Protein AF-A0A9D4SAI4-F1 (afdb_monomer_lite)

Organism: Dreissena polymorpha (NCBI:txid45954)

Radius of gyration: 25.5 Å; chains: 1; bounding box: 104×27×50 Å

Sequence (158 aa):
MGKEENNMTEGVEFSSPPQLDISTSASVMMMRSYFDFLYAKALCEVKTMTVRKNCYGCQTNHPSQKEHDCLMICDDEEYQLEFYFEDMLKEVDENAIIRSWEEMMAISNITPEMVFLHKRFIESKDFLAIMKTDQWKAKMKKMVLTITQIEDRLFRCN

Secondary structure (DSSP, 8-state):
-PPP----------PPPPPPPHHHHHHHHHHHHHHHHHHHHHHHHHHHHHHHHH---TTS--GGGGTSS-TTT---HHHHHHHHHHHHHHH--HHHHHHHHHHHHHTTT--HHHHHHHHHHHTSHHHHHHTTSHHHHHHHHHHHHHHHHHHHHHHTT-

Structure (mmCIF, N/CA/C/O backbone):
data_AF-A0A9D4SAI4-F1
#
_entry.id   AF-A0A9D4SAI4-F1
#
loop_
_atom_site.group_PDB
_atom_site.id
_atom_site.type_symbol
_atom_site.label_atom_id
_atom_site.label_alt_id
_atom_site.label_comp_id
_atom_site.label_asym_id
_atom_site.label_entity_id
_atom_site.label_seq_id
_atom_site.pdbx_PDB_ins_code
_atom_site.Cartn_x
_atom_site.Cartn_y
_atom_site.Cartn_z
_atom_site.occupancy
_atom_site.B_iso_or_equiv
_atom_site.auth_seq_id
_atom_site.auth_comp_id
_atom_site.auth_asym_id
_atom_site.auth_atom_id
_atom_site.pdbx_PDB_model_num
ATOM 1 N N . MET A 1 1 ? 79.729 17.168 -10.447 1.00 48.62 1 MET A N 1
ATOM 2 C CA . MET A 1 1 ? 78.916 16.471 -11.467 1.00 48.62 1 MET A CA 1
ATOM 3 C C . MET A 1 1 ? 77.587 16.132 -10.817 1.00 48.62 1 MET A C 1
ATOM 5 O O . MET A 1 1 ? 77.546 15.231 -9.989 1.00 48.62 1 MET A O 1
ATOM 9 N N . GLY A 1 2 ? 76.576 16.969 -11.060 1.00 49.69 2 GLY A N 1
ATOM 10 C CA . GLY A 1 2 ? 75.250 16.860 -10.450 1.00 49.69 2 GLY A CA 1
ATOM 11 C C . GLY A 1 2 ? 74.414 15.781 -11.130 1.00 49.69 2 GLY A C 1
ATOM 12 O O . GLY A 1 2 ? 74.523 15.594 -12.339 1.00 49.69 2 GLY A O 1
ATOM 13 N N . LYS A 1 3 ? 73.627 15.056 -10.336 1.00 53.25 3 LYS A N 1
ATOM 14 C CA . LYS A 1 3 ? 72.603 14.125 -10.808 1.00 53.25 3 LYS A CA 1
ATOM 15 C C . LYS A 1 3 ? 71.266 14.862 -10.782 1.00 53.25 3 LYS A C 1
ATOM 17 O O . LYS A 1 3 ? 70.841 15.290 -9.715 1.00 53.25 3 LYS A O 1
ATOM 22 N N . GLU A 1 4 ? 70.661 15.038 -11.950 1.00 56.91 4 GLU A N 1
ATOM 23 C CA . GLU A 1 4 ? 69.272 15.474 -12.103 1.00 56.91 4 GLU A CA 1
ATOM 24 C C . GLU A 1 4 ? 68.358 14.249 -11.982 1.00 56.91 4 GLU A C 1
ATOM 26 O O . GLU A 1 4 ? 68.512 13.274 -12.719 1.00 56.91 4 GLU A O 1
ATOM 31 N N . GLU A 1 5 ? 67.425 14.288 -11.032 1.00 58.75 5 GLU A N 1
ATOM 32 C CA . GLU A 1 5 ? 66.345 13.312 -10.895 1.00 58.75 5 GLU A CA 1
ATOM 33 C C . GLU A 1 5 ? 65.097 13.863 -11.598 1.00 58.75 5 GLU A C 1
ATOM 35 O O . GLU A 1 5 ? 64.480 14.828 -11.148 1.00 58.75 5 GLU A O 1
ATOM 40 N N . ASN A 1 6 ? 64.744 13.255 -12.734 1.00 55.91 6 ASN A N 1
ATOM 41 C CA . ASN A 1 6 ? 63.515 13.542 -13.468 1.00 55.91 6 ASN A CA 1
ATOM 42 C C . ASN A 1 6 ? 62.337 12.808 -12.817 1.00 55.91 6 ASN A C 1
ATOM 44 O O . ASN A 1 6 ? 62.231 11.586 -12.902 1.00 55.91 6 ASN A O 1
ATOM 48 N N . ASN A 1 7 ? 61.438 13.572 -12.200 1.00 59.41 7 ASN A N 1
ATOM 49 C CA . ASN A 1 7 ? 60.177 13.093 -11.644 1.00 59.41 7 ASN A CA 1
ATOM 50 C C . ASN A 1 7 ? 59.086 13.167 -12.730 1.00 59.41 7 ASN A C 1
ATOM 52 O O . ASN A 1 7 ? 58.521 14.231 -12.984 1.00 59.41 7 ASN A O 1
ATOM 56 N N . MET A 1 8 ? 58.808 12.045 -13.399 1.00 51.97 8 MET A N 1
ATOM 57 C CA . MET A 1 8 ? 57.641 11.894 -14.276 1.00 51.97 8 MET A CA 1
ATOM 58 C C . MET A 1 8 ? 56.408 11.615 -13.415 1.00 51.97 8 MET A C 1
ATOM 60 O O . MET A 1 8 ? 56.260 10.538 -12.848 1.00 51.97 8 MET A O 1
ATOM 64 N N . THR A 1 9 ? 55.529 12.607 -13.303 1.00 57.62 9 THR A N 1
ATOM 65 C CA . THR A 1 9 ? 54.189 12.454 -12.728 1.00 57.62 9 THR A CA 1
ATOM 66 C C . THR A 1 9 ? 53.231 12.094 -13.858 1.00 57.62 9 THR A C 1
ATOM 68 O O . THR A 1 9 ? 52.842 12.944 -14.655 1.00 57.62 9 THR A O 1
ATOM 71 N N . GLU A 1 10 ? 52.887 10.811 -13.961 1.00 58.91 10 GLU A N 1
ATOM 72 C CA . GLU A 1 10 ? 51.811 10.344 -14.834 1.00 58.91 10 GLU A CA 1
ATOM 73 C C . GLU A 1 10 ? 50.475 10.895 -14.317 1.00 58.91 10 GLU A C 1
ATOM 75 O O . GLU A 1 10 ? 50.045 10.614 -13.196 1.00 58.91 10 GLU A O 1
ATOM 80 N N . GLY A 1 11 ? 49.839 11.739 -15.131 1.00 55.59 11 GLY A N 1
ATOM 81 C CA . GLY A 1 11 ? 48.505 12.262 -14.877 1.00 55.59 11 GLY A CA 1
ATOM 82 C C . GLY A 1 11 ? 47.477 11.145 -14.994 1.00 55.59 11 GLY A C 1
ATOM 83 O O . GLY A 1 11 ? 47.185 10.675 -16.089 1.00 55.59 11 GLY A O 1
ATOM 84 N N . VAL A 1 12 ? 46.917 10.728 -13.861 1.00 58.62 12 VAL A N 1
ATOM 85 C CA . VAL A 1 12 ? 45.735 9.866 -13.823 1.00 58.62 12 VAL A CA 1
ATOM 86 C C . VAL A 1 12 ? 44.545 10.700 -14.296 1.00 58.62 12 VAL A C 1
ATOM 88 O O . VAL A 1 12 ? 44.057 11.570 -13.571 1.00 58.62 12 VAL A O 1
ATOM 91 N N . GLU A 1 13 ? 44.100 10.466 -15.530 1.00 58.84 13 GLU A N 1
ATOM 92 C CA . GLU A 1 13 ? 42.872 11.047 -16.069 1.00 58.84 13 GLU A CA 1
ATOM 93 C C . GLU A 1 13 ? 41.672 10.544 -15.255 1.00 58.84 13 GLU A C 1
ATOM 95 O O . GLU A 1 13 ? 41.233 9.400 -15.372 1.00 58.84 13 GLU A O 1
ATOM 100 N N . PHE A 1 14 ? 41.135 11.410 -14.395 1.00 47.22 14 PHE A N 1
ATOM 101 C CA . PHE A 1 14 ? 39.859 11.182 -13.728 1.00 47.22 14 PHE A CA 1
ATOM 102 C C . PHE A 1 14 ? 38.736 11.282 -14.769 1.00 47.22 14 PHE A C 1
ATOM 104 O O . PHE A 1 14 ? 38.246 12.370 -15.082 1.00 47.22 14 PHE A O 1
ATOM 111 N N . SER A 1 15 ? 38.319 10.137 -15.310 1.00 60.19 15 SER A N 1
ATOM 112 C CA . SER A 1 15 ? 37.088 10.023 -16.092 1.00 60.19 15 SER A CA 1
ATOM 113 C C . SER A 1 15 ? 35.917 10.552 -15.262 1.00 60.19 15 SER A C 1
ATOM 115 O O . SER A 1 15 ? 35.678 10.079 -14.148 1.00 60.19 15 SER A O 1
ATOM 117 N N . SER A 1 16 ? 35.216 11.562 -15.782 1.00 52.59 16 SER A N 1
ATOM 118 C CA . SER A 1 16 ? 34.091 12.194 -15.091 1.00 52.59 16 SER A CA 1
ATOM 119 C C . SER A 1 16 ? 33.018 11.160 -14.712 1.00 52.59 16 SER A C 1
ATOM 121 O O . SER A 1 16 ? 32.791 10.227 -15.487 1.00 52.59 16 SER A O 1
ATOM 123 N N . PRO A 1 17 ? 32.343 11.308 -13.553 1.00 46.09 17 PRO A N 1
ATOM 124 C CA . PRO A 1 17 ? 31.274 10.401 -13.153 1.00 46.09 17 PRO A CA 1
ATOM 125 C C . PRO A 1 17 ? 30.207 10.321 -14.254 1.00 46.09 17 PRO A C 1
ATOM 127 O O . PRO A 1 17 ? 29.845 11.366 -14.805 1.00 46.09 17 PRO A O 1
ATOM 130 N N . PRO A 1 18 ? 29.701 9.120 -14.587 1.00 55.03 18 PRO A N 1
ATOM 131 C CA . PRO A 1 18 ? 28.670 8.971 -15.603 1.00 55.03 18 PRO A CA 1
ATOM 132 C C . PRO A 1 18 ? 27.458 9.823 -15.217 1.00 55.03 18 PRO A C 1
ATOM 134 O O . PRO A 1 18 ? 26.900 9.680 -14.128 1.00 55.03 18 PRO A O 1
ATOM 137 N N . GLN A 1 19 ? 27.082 10.749 -16.101 1.00 45.59 19 GLN A N 1
ATOM 138 C CA . GLN A 1 19 ? 25.896 11.572 -15.913 1.00 45.59 19 GLN A CA 1
ATOM 139 C C . GLN A 1 19 ? 24.669 10.659 -15.977 1.00 45.59 19 GLN A C 1
ATOM 141 O O . GLN A 1 19 ? 24.426 10.008 -16.992 1.00 45.59 19 GLN A O 1
ATOM 146 N N . LEU A 1 20 ? 23.933 10.571 -14.868 1.00 47.66 20 LEU A N 1
ATOM 147 C CA . LEU A 1 20 ? 22.721 9.764 -14.772 1.00 47.66 20 LEU A CA 1
ATOM 148 C C . LEU A 1 20 ? 21.651 10.357 -15.708 1.00 47.66 20 LEU A C 1
ATOM 150 O O . LEU A 1 20 ? 21.226 11.496 -15.520 1.00 47.66 20 LEU A O 1
ATOM 154 N N . ASP A 1 21 ? 21.239 9.594 -16.721 1.00 55.84 21 ASP A N 1
ATOM 155 C CA . ASP A 1 21 ? 20.255 10.013 -17.723 1.00 55.84 21 ASP A CA 1
ATOM 156 C C . ASP A 1 21 ? 18.881 10.304 -17.083 1.00 55.84 21 ASP A C 1
ATOM 158 O O . ASP A 1 21 ? 18.333 9.488 -16.335 1.00 55.84 21 ASP A O 1
ATOM 162 N N . ILE A 1 22 ? 18.308 11.466 -17.415 1.00 53.03 22 ILE A N 1
ATOM 163 C CA . ILE A 1 22 ? 17.017 11.989 -16.937 1.00 53.03 22 ILE A CA 1
ATOM 164 C C . ILE A 1 22 ? 15.865 11.019 -17.264 1.00 53.03 22 ILE A C 1
ATOM 166 O O . ILE A 1 22 ? 14.888 10.960 -16.511 1.00 53.03 22 ILE A O 1
ATOM 170 N N . SER A 1 23 ? 15.987 10.201 -18.319 1.00 55.81 23 SER A N 1
ATOM 171 C CA . SER A 1 23 ? 14.998 9.160 -18.657 1.00 55.81 23 SER A CA 1
ATOM 172 C C . SER A 1 23 ? 14.839 8.100 -17.552 1.00 55.81 23 SER A C 1
ATOM 174 O O . SER A 1 23 ? 13.733 7.613 -17.299 1.00 55.81 23 SER A O 1
ATOM 176 N N . THR A 1 24 ? 15.913 7.833 -16.800 1.00 60.53 24 THR A N 1
ATOM 177 C CA . THR A 1 24 ? 15.914 6.922 -15.645 1.00 60.53 24 THR A CA 1
ATOM 178 C C . THR A 1 24 ? 15.015 7.455 -14.528 1.00 60.53 24 THR A C 1
ATOM 180 O O . THR A 1 24 ? 14.348 6.681 -13.844 1.00 60.53 24 THR A O 1
ATOM 183 N N . SER A 1 25 ? 14.926 8.780 -14.374 1.00 76.50 25 SER A N 1
ATOM 184 C CA . SER A 1 25 ? 14.140 9.417 -13.311 1.00 76.50 25 SER A CA 1
ATOM 185 C C . SER A 1 25 ? 12.634 9.201 -13.493 1.00 76.50 25 SER A C 1
ATOM 187 O O . SER A 1 25 ? 11.954 8.774 -12.560 1.00 76.50 25 SER A O 1
ATOM 189 N N . ALA A 1 26 ? 12.104 9.405 -14.706 1.00 86.69 26 ALA A N 1
ATOM 190 C CA . ALA A 1 26 ? 10.666 9.289 -14.964 1.00 86.69 26 ALA A CA 1
ATOM 191 C C . ALA A 1 26 ? 10.153 7.850 -14.792 1.00 86.69 26 ALA A C 1
ATOM 193 O O . ALA A 1 26 ? 9.136 7.627 -14.132 1.00 86.69 26 ALA A O 1
ATOM 194 N N . SER A 1 27 ? 10.881 6.867 -15.326 1.00 88.69 27 SER A N 1
ATOM 195 C CA . SER A 1 27 ? 10.538 5.449 -15.183 1.00 88.69 27 SER A CA 1
ATOM 196 C C . SER A 1 27 ? 10.611 4.998 -13.725 1.00 88.69 27 SER A C 1
ATOM 198 O O . SER A 1 27 ? 9.710 4.311 -13.255 1.00 88.69 27 SER A O 1
ATOM 200 N N . VAL A 1 28 ? 11.623 5.435 -12.965 1.00 88.56 28 VAL A N 1
ATOM 201 C CA . VAL A 1 28 ? 11.721 5.131 -11.526 1.00 88.56 28 VAL A CA 1
ATOM 202 C C . VAL A 1 28 ? 10.571 5.758 -10.739 1.00 88.56 28 VAL A C 1
ATOM 204 O O . VAL A 1 28 ? 9.968 5.087 -9.899 1.00 88.56 28 VAL A O 1
ATOM 207 N N . MET A 1 29 ? 10.214 7.011 -11.031 1.00 89.81 29 MET A N 1
ATOM 208 C CA . MET A 1 29 ? 9.056 7.664 -10.414 1.00 89.81 29 MET A CA 1
ATOM 209 C C . MET A 1 29 ? 7.750 6.938 -10.742 1.00 89.81 29 MET A C 1
ATOM 211 O O . MET A 1 29 ? 6.911 6.767 -9.856 1.00 89.81 29 MET A O 1
ATOM 215 N N . MET A 1 30 ? 7.580 6.486 -11.985 1.00 93.06 30 MET A N 1
ATOM 216 C CA . MET A 1 30 ? 6.419 5.709 -12.414 1.00 93.06 30 MET A CA 1
ATOM 217 C C . MET A 1 30 ? 6.340 4.369 -11.672 1.00 93.06 30 MET A C 1
ATOM 219 O O . MET A 1 30 ? 5.318 4.092 -11.045 1.00 93.06 30 MET A O 1
ATOM 223 N N . MET A 1 31 ? 7.422 3.580 -11.675 1.00 94.12 31 MET A N 1
ATOM 224 C CA . MET A 1 31 ? 7.516 2.301 -10.955 1.00 94.12 31 MET A CA 1
ATOM 225 C C . MET A 1 31 ? 7.131 2.462 -9.490 1.00 94.12 31 MET A C 1
ATOM 227 O O . MET A 1 31 ? 6.310 1.703 -8.967 1.00 94.12 31 MET A O 1
ATOM 231 N N . ARG A 1 32 ? 7.677 3.499 -8.849 1.00 92.56 32 ARG A N 1
ATOM 232 C CA . ARG A 1 32 ? 7.400 3.787 -7.451 1.00 92.56 32 ARG A CA 1
ATOM 233 C C . ARG A 1 32 ? 5.953 4.209 -7.215 1.00 92.56 32 ARG A C 1
ATOM 235 O O . ARG A 1 32 ? 5.337 3.770 -6.249 1.00 92.56 32 ARG A O 1
ATOM 242 N N . SER A 1 33 ? 5.406 5.050 -8.085 1.00 93.88 33 SER A N 1
ATOM 243 C CA . SER A 1 33 ? 4.030 5.534 -7.946 1.00 93.88 33 SER A CA 1
ATOM 244 C C . SER A 1 33 ? 3.021 4.398 -8.097 1.00 93.88 33 SER A C 1
ATOM 246 O O . SER A 1 33 ? 2.049 4.352 -7.348 1.00 93.88 33 SER A O 1
ATOM 248 N N . TYR A 1 34 ? 3.280 3.449 -9.003 1.00 95.25 34 TYR A N 1
ATOM 249 C CA . TYR A 1 34 ? 2.467 2.239 -9.128 1.00 95.25 34 TYR A CA 1
ATOM 250 C C . TYR A 1 34 ? 2.561 1.345 -7.898 1.00 95.25 34 TYR A C 1
ATOM 252 O O . TYR A 1 34 ? 1.533 0.861 -7.433 1.00 95.25 34 TYR A O 1
ATOM 260 N N . PHE A 1 35 ? 3.760 1.154 -7.344 1.00 96.00 35 PHE A N 1
ATOM 261 C CA . PHE A 1 35 ? 3.914 0.391 -6.108 1.00 96.00 35 PHE A CA 1
ATOM 262 C C . PHE A 1 35 ? 3.122 1.025 -4.958 1.00 96.00 35 PHE A C 1
ATOM 264 O O . PHE A 1 35 ? 2.322 0.354 -4.314 1.00 96.00 35 PHE A O 1
ATOM 271 N N . ASP A 1 36 ? 3.281 2.335 -4.750 1.00 96.25 36 ASP A N 1
ATOM 272 C CA . ASP A 1 36 ? 2.555 3.082 -3.718 1.00 96.25 36 ASP A CA 1
ATOM 273 C C . ASP A 1 36 ? 1.026 3.000 -3.927 1.00 96.25 36 ASP A C 1
ATOM 275 O O . ASP A 1 36 ? 0.274 2.894 -2.959 1.00 96.25 36 ASP A O 1
ATOM 279 N N . PHE A 1 37 ? 0.551 3.010 -5.179 1.00 97.62 37 PHE A N 1
ATOM 280 C CA . PHE A 1 37 ? -0.867 2.825 -5.504 1.00 97.62 37 PHE A CA 1
ATOM 281 C C . PHE A 1 37 ? -1.375 1.424 -5.151 1.00 97.62 37 PHE A C 1
ATOM 283 O O . PHE A 1 37 ? -2.410 1.305 -4.496 1.00 97.62 37 PHE A O 1
ATOM 290 N N . LEU A 1 38 ? -0.651 0.372 -5.542 1.00 97.88 38 LEU A N 1
ATOM 291 C CA . LEU A 1 38 ? -1.013 -1.010 -5.210 1.00 97.88 38 LEU A CA 1
ATOM 292 C C . LEU A 1 38 ? -1.017 -1.237 -3.695 1.00 97.88 38 LEU A C 1
ATOM 294 O O . LEU A 1 38 ? -1.916 -1.895 -3.178 1.00 97.88 38 LEU A O 1
ATOM 298 N N . TYR A 1 39 ? -0.065 -0.637 -2.980 1.00 97.69 39 TYR A N 1
ATOM 299 C CA . TYR A 1 39 ? -0.012 -0.705 -1.524 1.00 97.69 39 TYR A CA 1
ATOM 300 C C . TYR A 1 39 ? -1.214 -0.011 -0.875 1.00 97.69 39 TYR A C 1
ATOM 302 O O . TYR A 1 39 ? -1.878 -0.588 -0.015 1.00 97.69 39 TYR A O 1
ATOM 310 N N . ALA A 1 40 ? -1.548 1.206 -1.316 1.00 97.88 40 ALA A N 1
ATOM 311 C CA . ALA A 1 40 ? -2.731 1.915 -0.834 1.00 97.88 40 ALA A CA 1
ATOM 312 C C . ALA A 1 40 ? -4.028 1.145 -1.134 1.00 97.88 40 ALA A C 1
ATOM 314 O O . ALA A 1 40 ? -4.917 1.092 -0.288 1.00 97.88 40 ALA A O 1
ATOM 315 N N . LYS A 1 41 ? -4.122 0.493 -2.297 1.00 97.69 41 LYS A N 1
ATOM 316 C CA . LYS A 1 41 ? -5.267 -0.358 -2.637 1.00 97.69 41 LYS A CA 1
ATOM 317 C C . LYS A 1 41 ? -5.388 -1.559 -1.693 1.00 97.69 41 LYS A C 1
ATOM 319 O O . LYS A 1 41 ? -6.471 -1.806 -1.174 1.00 97.69 41 LYS A O 1
ATOM 324 N N . ALA A 1 42 ? -4.287 -2.255 -1.412 1.00 97.50 42 ALA A N 1
ATOM 325 C CA . ALA A 1 42 ? -4.285 -3.358 -0.451 1.00 97.50 42 ALA A CA 1
ATOM 326 C C . ALA A 1 42 ? -4.710 -2.894 0.955 1.00 97.50 42 ALA A C 1
ATOM 328 O O . ALA A 1 42 ? -5.448 -3.592 1.648 1.00 97.50 42 ALA A O 1
ATOM 329 N N . LEU A 1 43 ? -4.311 -1.682 1.360 1.00 97.25 43 LEU A N 1
ATOM 330 C CA . LEU A 1 43 ? -4.780 -1.071 2.605 1.00 97.25 43 LEU A CA 1
ATOM 331 C C . LEU A 1 43 ? -6.302 -0.847 2.603 1.00 97.25 43 LEU A C 1
ATOM 333 O O . LEU A 1 43 ? -6.946 -1.152 3.606 1.00 97.25 43 LEU A O 1
ATOM 337 N N . CYS A 1 44 ? -6.897 -0.376 1.501 1.00 95.69 44 CYS A N 1
ATOM 338 C CA . CYS A 1 44 ? -8.359 -0.273 1.383 1.00 95.69 44 CYS A CA 1
ATOM 339 C C . CYS A 1 44 ? -9.047 -1.633 1.591 1.00 95.69 44 CYS A C 1
ATOM 341 O O . CYS A 1 44 ? -10.045 -1.715 2.308 1.00 95.69 44 CYS A O 1
ATOM 343 N N . GLU A 1 45 ? -8.496 -2.700 1.006 1.00 94.88 45 GLU A N 1
ATOM 344 C CA . GLU A 1 45 ? -9.062 -4.054 1.074 1.00 94.88 45 GLU A CA 1
ATOM 345 C C . GLU A 1 45 ? -9.056 -4.620 2.504 1.00 94.88 45 GLU A C 1
ATOM 347 O O . GLU A 1 45 ? -10.042 -5.221 2.939 1.00 94.88 45 GLU A O 1
ATOM 352 N N . VAL A 1 46 ? -7.987 -4.388 3.275 1.00 96.44 46 VAL A N 1
ATOM 353 C CA . VAL A 1 46 ? -7.897 -4.891 4.660 1.00 96.44 46 VAL A CA 1
ATOM 354 C C . VAL A 1 46 ? -8.603 -3.996 5.677 1.00 96.44 46 VAL A C 1
ATOM 356 O O . VAL A 1 46 ? -9.041 -4.492 6.716 1.00 96.44 46 VAL A O 1
ATOM 359 N N . LYS A 1 47 ? -8.782 -2.700 5.381 1.00 92.56 47 LYS A N 1
ATOM 360 C CA . LYS A 1 47 ? -9.345 -1.702 6.305 1.00 92.56 47 LYS A CA 1
ATOM 361 C C . LYS A 1 47 ? -10.624 -2.178 6.990 1.00 92.56 47 LYS A C 1
ATOM 363 O O . LYS A 1 47 ? -10.685 -2.223 8.216 1.00 92.56 47 LYS A O 1
ATOM 368 N N . THR A 1 48 ? -11.641 -2.555 6.211 1.00 87.25 48 THR A N 1
ATOM 369 C CA . THR A 1 48 ? -12.956 -2.936 6.761 1.00 87.25 48 THR A CA 1
ATOM 370 C C . THR A 1 48 ? -12.840 -4.128 7.711 1.00 87.25 48 THR A C 1
ATOM 372 O O . THR A 1 48 ? -13.513 -4.173 8.743 1.00 87.25 48 THR A O 1
ATOM 375 N N . MET A 1 49 ? -11.980 -5.098 7.390 1.00 89.50 49 MET A N 1
ATOM 376 C CA . MET A 1 49 ? -11.750 -6.252 8.259 1.00 89.50 49 MET A CA 1
ATOM 377 C C . MET A 1 49 ? -11.013 -5.854 9.537 1.00 89.50 49 MET A C 1
ATOM 379 O O . MET A 1 49 ? -11.417 -6.283 10.617 1.00 89.50 49 MET A O 1
ATOM 383 N N . THR A 1 50 ? -9.984 -5.009 9.438 1.00 91.12 50 THR A N 1
ATOM 384 C CA . THR A 1 50 ? -9.211 -4.533 10.592 1.00 91.12 50 THR A CA 1
ATOM 385 C C . THR A 1 50 ? -10.084 -3.749 11.567 1.00 91.12 50 THR A C 1
ATOM 387 O O . THR A 1 50 ? -10.073 -4.041 12.763 1.00 91.12 50 THR A O 1
ATOM 390 N N . VAL A 1 51 ? -10.902 -2.815 11.070 1.00 86.19 51 VAL A N 1
ATOM 391 C CA . VAL A 1 51 ? -11.836 -2.046 11.910 1.00 86.19 51 VAL A CA 1
ATOM 392 C C . VAL A 1 51 ? -12.812 -2.994 12.614 1.00 86.19 51 VAL A C 1
ATOM 394 O O . VAL A 1 51 ? -12.979 -2.912 13.827 1.00 86.19 51 VAL A O 1
ATOM 397 N N . ARG A 1 52 ? -13.397 -3.961 11.895 1.00 84.25 52 ARG A N 1
ATOM 398 C CA . ARG A 1 52 ? -14.335 -4.945 12.474 1.00 84.25 52 ARG A CA 1
ATOM 399 C C . ARG A 1 52 ? -13.698 -5.863 13.515 1.00 84.25 52 ARG A C 1
ATOM 401 O O . ARG A 1 52 ? -14.358 -6.229 14.481 1.00 84.25 52 ARG A O 1
ATOM 408 N N . LYS A 1 53 ? -12.442 -6.260 13.310 1.00 84.94 53 LYS A N 1
ATOM 409 C CA . LYS A 1 53 ? -11.696 -7.139 14.223 1.00 84.94 53 LYS A CA 1
ATOM 410 C C . LYS A 1 53 ? -11.353 -6.435 15.537 1.00 84.94 53 LYS A C 1
ATOM 412 O O . LYS A 1 53 ? -11.340 -7.083 16.580 1.00 84.94 53 LYS A O 1
ATOM 417 N N . ASN A 1 54 ? -11.081 -5.132 15.482 1.00 80.06 54 ASN A N 1
ATOM 418 C CA . ASN A 1 54 ? -10.558 -4.378 16.621 1.00 80.06 54 ASN A CA 1
ATOM 419 C C . ASN A 1 54 ? -11.594 -3.452 17.288 1.00 80.06 54 ASN A C 1
ATOM 421 O O . ASN A 1 54 ? -11.400 -3.049 18.436 1.00 80.06 54 ASN A O 1
ATOM 425 N N . CYS A 1 55 ? -12.715 -3.151 16.626 1.00 77.88 55 CYS A N 1
ATOM 426 C CA . CYS A 1 55 ? -13.817 -2.376 17.191 1.00 77.88 55 CYS A CA 1
ATOM 427 C C . CYS A 1 55 ? -14.986 -3.287 17.606 1.00 77.88 55 CYS A C 1
ATOM 429 O O . CYS A 1 55 ? -15.753 -3.770 16.777 1.00 77.88 55 CYS A O 1
ATOM 431 N N . TYR A 1 56 ? -15.177 -3.467 18.915 1.00 72.81 56 TYR A N 1
ATOM 432 C CA . TYR A 1 56 ? -16.188 -4.367 19.499 1.00 72.81 56 TYR A CA 1
ATOM 433 C C . TYR A 1 56 ? -17.606 -3.760 19.605 1.00 72.81 56 TYR A C 1
ATOM 435 O O . TYR A 1 56 ? -18.454 -4.257 20.354 1.00 72.81 56 TYR A O 1
ATOM 443 N N . GLY A 1 57 ? -17.873 -2.688 18.852 1.00 66.75 57 GLY A N 1
ATOM 444 C CA . GLY A 1 57 ? -19.164 -1.997 18.821 1.00 66.75 57 GLY A CA 1
ATOM 445 C C . GLY A 1 57 ? -19.478 -1.181 20.084 1.00 66.75 57 GLY A C 1
ATOM 446 O O . GLY A 1 57 ? -18.734 -1.209 21.059 1.00 66.75 57 GLY A O 1
ATOM 447 N N . CYS A 1 58 ? -20.611 -0.465 20.085 1.00 62.53 58 CYS A N 1
ATOM 448 C CA . CYS A 1 58 ? -21.100 0.324 21.234 1.00 62.53 58 CYS A CA 1
ATOM 449 C C . CYS A 1 58 ? -21.696 -0.515 22.373 1.00 62.53 58 CYS A C 1
ATOM 451 O O . CYS A 1 58 ? -21.867 -0.013 23.478 1.00 62.53 58 CYS A O 1
ATOM 453 N N . GLN A 1 59 ? -22.079 -1.765 22.108 1.00 58.72 59 GLN A N 1
ATOM 454 C CA . GLN A 1 59 ? -22.893 -2.562 23.036 1.00 58.72 59 GLN A CA 1
ATOM 455 C C . GLN A 1 59 ? -22.070 -3.321 24.087 1.00 58.72 59 GLN A C 1
ATOM 457 O O . GLN A 1 59 ? -22.638 -3.898 25.013 1.00 58.72 59 GLN A O 1
ATOM 462 N N . THR A 1 60 ? -20.742 -3.299 23.973 1.00 58.16 60 THR A N 1
ATOM 463 C CA . THR A 1 60 ? -19.829 -4.052 24.838 1.00 58.16 60 THR A CA 1
AT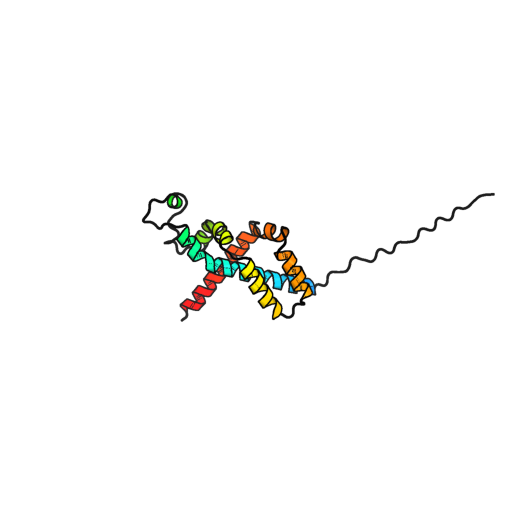OM 464 C C . THR A 1 60 ? -18.927 -3.068 25.562 1.00 58.16 60 THR A C 1
ATOM 466 O O . THR A 1 60 ? -18.204 -2.3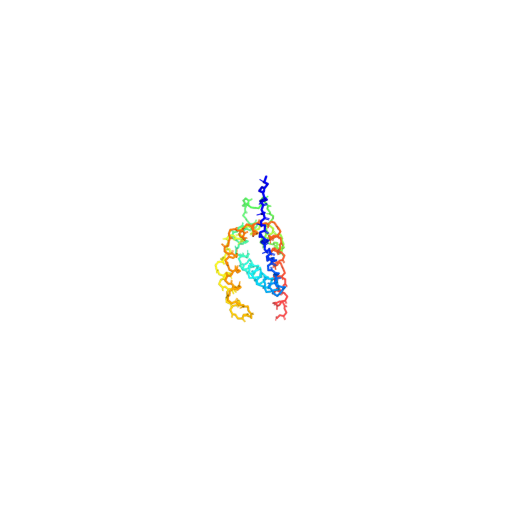61 24.880 1.00 58.16 60 THR A O 1
ATOM 469 N N . ASN A 1 61 ? -18.921 -3.039 26.902 1.00 65.88 61 ASN A N 1
ATOM 470 C CA . ASN A 1 61 ? -18.032 -2.196 27.727 1.00 65.88 61 ASN A CA 1
ATOM 471 C C . ASN A 1 61 ? -16.558 -2.654 27.616 1.00 65.88 61 ASN A C 1
ATOM 473 O O . ASN A 1 61 ? -15.962 -3.164 28.567 1.00 65.88 61 ASN A O 1
ATOM 477 N N . HIS A 1 62 ? -16.011 -2.588 26.405 1.00 64.69 62 HIS A N 1
ATOM 478 C CA . HIS A 1 62 ? -14.712 -3.117 26.020 1.00 64.69 62 HIS A CA 1
ATOM 479 C C . HIS A 1 62 ? -13.631 -2.051 26.248 1.00 64.69 62 HIS A C 1
ATOM 481 O O . HIS A 1 62 ? -13.885 -0.879 25.974 1.00 64.69 62 HIS A O 1
ATOM 487 N N . PRO A 1 63 ? -12.412 -2.408 26.701 1.00 70.12 63 PRO A N 1
ATOM 488 C CA . PRO A 1 63 ? -11.351 -1.434 26.963 1.00 70.12 63 PRO A CA 1
ATOM 489 C C . PRO A 1 63 ? -11.047 -0.479 25.802 1.00 70.12 63 PRO A C 1
ATOM 491 O O . PRO A 1 63 ? -10.761 0.683 26.061 1.00 70.12 63 PRO A O 1
ATOM 494 N N . SER A 1 64 ? -11.191 -0.924 24.548 1.00 65.50 64 SER A N 1
ATOM 495 C CA . SER A 1 64 ? -11.005 -0.072 23.360 1.00 65.50 64 SER A CA 1
ATOM 496 C C . SER A 1 64 ? -11.955 1.135 23.317 1.00 65.50 64 SER A C 1
ATOM 498 O O . SER A 1 64 ? -11.588 2.180 22.800 1.00 65.50 64 SER A O 1
ATOM 500 N N . GLN A 1 65 ? -13.148 1.043 23.922 1.00 67.06 65 GLN A N 1
ATOM 501 C CA . GLN A 1 65 ? -14.089 2.168 24.021 1.00 67.06 65 GLN A CA 1
ATOM 502 C C . GLN A 1 65 ? -13.607 3.287 24.958 1.00 67.06 65 GLN A C 1
ATOM 504 O O . GLN A 1 65 ? -14.198 4.360 24.995 1.00 67.06 65 GLN A O 1
ATOM 509 N N . LYS A 1 66 ? -12.557 3.046 25.755 1.00 68.00 66 LYS A N 1
ATOM 510 C CA . LYS A 1 66 ? -11.907 4.096 26.552 1.00 68.00 66 LYS A CA 1
ATOM 511 C C . LYS A 1 66 ? -10.938 4.932 25.719 1.00 68.00 66 LYS A C 1
ATOM 513 O O . LYS A 1 66 ? -10.574 6.021 26.150 1.00 68.00 66 LYS A O 1
ATOM 518 N N . GLU A 1 67 ? -10.491 4.401 24.584 1.00 67.62 67 GLU A N 1
ATOM 519 C CA . GLU A 1 67 ? -9.491 5.026 23.717 1.00 67.62 67 GLU A CA 1
ATOM 520 C C . GLU A 1 67 ? -10.141 5.789 22.557 1.00 67.62 67 GLU A C 1
ATOM 522 O O . GLU A 1 67 ? -9.593 6.796 22.113 1.00 67.62 67 GLU A O 1
ATOM 527 N N . HIS A 1 68 ? -11.319 5.351 22.101 1.00 65.00 68 HIS A N 1
ATOM 528 C CA . HIS A 1 68 ? -12.087 6.016 21.051 1.00 65.00 68 HIS A CA 1
ATOM 529 C C . HIS A 1 68 ? -13.593 5.719 21.165 1.00 65.00 68 HIS A C 1
ATOM 531 O O . HIS A 1 68 ? -13.999 4.647 21.628 1.00 65.00 68 HIS A O 1
ATOM 537 N N . ASP A 1 69 ? -14.430 6.634 20.664 1.00 65.81 69 ASP A N 1
ATOM 538 C CA . ASP A 1 69 ? -15.847 6.348 20.414 1.00 65.81 69 ASP A CA 1
ATOM 539 C C . ASP A 1 69 ? -15.978 5.236 19.361 1.00 65.81 69 ASP A C 1
ATOM 541 O O . ASP A 1 69 ? -15.062 4.982 18.578 1.00 65.81 69 ASP A O 1
ATOM 545 N N . CYS A 1 70 ? -17.098 4.512 19.341 1.00 67.38 70 CYS A N 1
ATOM 546 C CA . CYS A 1 70 ? -17.269 3.371 18.442 1.00 67.38 70 CYS A CA 1
ATOM 547 C C . CYS A 1 70 ? -17.094 3.754 16.962 1.00 67.38 70 CYS A C 1
ATOM 549 O O . CYS A 1 70 ? -17.992 4.302 16.320 1.00 67.38 70 CYS A O 1
ATOM 551 N N . LEU A 1 71 ? -15.945 3.364 16.411 1.00 69.31 71 LEU A N 1
ATOM 552 C CA . LEU A 1 71 ? -15.531 3.634 15.036 1.00 69.31 71 LEU A CA 1
ATOM 553 C C . LEU A 1 71 ? -16.397 2.923 13.991 1.00 69.31 71 LEU A C 1
ATOM 555 O O . LEU A 1 71 ? -16.431 3.349 12.848 1.00 69.31 71 LEU A O 1
ATOM 559 N N . MET A 1 72 ? -17.147 1.890 14.388 1.00 65.69 72 MET A N 1
ATOM 560 C CA . MET A 1 72 ? -18.096 1.185 13.514 1.00 65.69 72 MET A CA 1
ATOM 561 C C . MET A 1 72 ? -19.363 1.991 13.197 1.00 65.69 72 MET A C 1
ATOM 563 O O . MET A 1 72 ? -20.088 1.622 12.278 1.00 65.69 72 MET A O 1
ATOM 567 N N . ILE A 1 73 ? -19.671 3.030 13.982 1.00 65.31 73 ILE A N 1
ATOM 568 C CA . ILE A 1 73 ? -20.806 3.944 13.739 1.00 65.31 73 ILE A CA 1
ATOM 569 C C . ILE A 1 73 ? -20.313 5.264 13.131 1.00 65.31 73 ILE A C 1
ATOM 571 O O . ILE A 1 73 ? -21.093 6.030 12.573 1.00 65.31 73 ILE A O 1
ATOM 575 N N . CYS A 1 74 ? -19.013 5.531 13.241 1.00 66.12 74 CYS A N 1
ATOM 576 C CA . CYS A 1 74 ? -18.402 6.707 12.663 1.00 66.12 74 CYS A CA 1
ATOM 577 C C . CYS A 1 74 ? -18.062 6.422 11.195 1.00 66.12 74 CYS A C 1
ATOM 579 O O . CYS A 1 74 ? -17.108 5.699 10.913 1.00 66.12 74 CYS A O 1
ATOM 581 N N . ASP A 1 75 ? -18.803 7.035 10.271 1.00 69.50 75 ASP A N 1
ATOM 582 C CA . ASP A 1 75 ? -18.473 7.064 8.834 1.00 69.50 75 ASP A CA 1
ATOM 583 C C . ASP A 1 75 ? -17.229 7.941 8.534 1.00 69.50 75 ASP A C 1
ATOM 585 O O . ASP A 1 75 ? -16.957 8.297 7.386 1.00 69.50 75 ASP A O 1
ATOM 589 N N . ASP A 1 76 ? -16.474 8.337 9.565 1.00 85.50 76 ASP A N 1
ATOM 590 C CA . ASP A 1 76 ? -15.258 9.132 9.437 1.00 85.50 76 ASP A CA 1
ATOM 591 C C . ASP A 1 76 ? -14.064 8.239 9.079 1.00 85.50 76 ASP A C 1
ATOM 593 O O . ASP A 1 76 ? -13.366 7.669 9.926 1.00 85.50 76 ASP A O 1
ATOM 597 N N . GLU A 1 77 ? -13.838 8.135 7.774 1.00 86.69 77 GLU A N 1
ATOM 598 C CA . GLU A 1 77 ? -12.760 7.348 7.189 1.00 86.69 77 GLU A CA 1
ATOM 599 C C . GLU A 1 77 ? -11.363 7.822 7.606 1.00 86.69 77 GLU A C 1
ATOM 601 O O . GLU A 1 77 ? -10.443 7.003 7.676 1.00 86.69 77 GLU A O 1
ATOM 606 N N . GLU A 1 78 ? -11.188 9.114 7.887 1.00 89.31 78 GLU A N 1
ATOM 607 C CA . GLU A 1 78 ? -9.912 9.680 8.331 1.00 89.31 78 GLU A CA 1
ATOM 608 C C . GLU A 1 78 ? -9.631 9.253 9.771 1.00 89.31 78 GLU A C 1
ATOM 610 O O . GLU A 1 78 ? -8.549 8.743 10.072 1.00 89.31 78 GLU A O 1
ATOM 615 N N . TYR A 1 79 ? -10.641 9.340 10.634 1.00 86.56 79 TYR A N 1
ATOM 616 C CA . TYR A 1 79 ? -10.534 8.920 12.026 1.00 86.56 79 TYR A CA 1
ATOM 617 C C . TYR A 1 79 ? -10.281 7.407 12.161 1.00 86.56 79 TYR A C 1
ATOM 619 O O . TYR A 1 79 ? -9.417 6.991 12.936 1.00 86.56 79 TYR A O 1
ATOM 627 N N . GLN A 1 80 ? -10.938 6.565 11.352 1.00 88.44 80 GLN A N 1
ATOM 628 C CA . GLN A 1 80 ? -10.656 5.121 11.324 1.00 88.44 80 GLN A CA 1
ATOM 629 C C . GLN A 1 80 ? -9.208 4.808 10.917 1.00 88.44 80 GLN A C 1
ATOM 631 O O . GLN A 1 80 ? -8.582 3.911 11.491 1.00 88.44 80 GLN A O 1
ATOM 636 N N . LEU A 1 81 ? -8.669 5.538 9.932 1.00 91.69 81 LEU A N 1
ATOM 637 C CA . LEU A 1 81 ? -7.281 5.372 9.510 1.00 91.69 81 LEU A CA 1
ATOM 638 C C . LEU A 1 81 ? -6.317 5.801 10.606 1.00 91.69 81 LEU A C 1
ATOM 640 O O . LEU A 1 81 ? -5.354 5.088 10.854 1.00 91.69 81 LEU A O 1
ATOM 644 N N . GLU A 1 82 ? -6.553 6.915 11.292 1.00 90.94 82 GLU A N 1
ATOM 645 C CA . GLU A 1 82 ? -5.652 7.353 12.360 1.00 90.94 82 GLU A CA 1
ATOM 646 C C . GLU A 1 82 ? -5.471 6.300 13.462 1.00 90.94 82 GLU A C 1
ATOM 648 O O . GLU A 1 82 ? -4.344 6.082 13.908 1.00 90.94 82 GLU A O 1
ATOM 653 N N . PHE A 1 83 ? -6.538 5.586 13.829 1.00 88.88 83 PHE A N 1
ATOM 654 C CA . PHE A 1 83 ? -6.489 4.577 14.890 1.00 88.88 83 PHE A CA 1
ATOM 655 C C . PHE A 1 83 ? -5.950 3.220 14.440 1.00 88.88 83 PHE A C 1
ATOM 657 O O . PHE A 1 83 ? -5.156 2.612 15.156 1.00 88.88 83 PHE A O 1
ATOM 664 N N . TYR A 1 84 ? -6.360 2.729 13.268 1.00 90.94 84 TYR A N 1
ATOM 665 C CA . TYR A 1 84 ? -6.080 1.345 12.869 1.00 90.94 84 TYR A CA 1
ATOM 666 C C . TYR A 1 84 ? -4.999 1.189 11.798 1.00 90.94 84 TYR A C 1
ATOM 668 O O . TYR A 1 84 ? -4.710 0.058 11.408 1.00 90.94 84 TYR A O 1
ATOM 676 N N . PHE A 1 85 ? -4.359 2.269 11.331 1.00 94.56 85 PHE A N 1
ATOM 677 C CA . PHE A 1 85 ? -3.365 2.184 10.251 1.00 94.56 85 PHE A CA 1
ATOM 678 C C . PHE A 1 85 ? -2.238 1.182 10.537 1.00 94.56 85 PHE A C 1
ATOM 680 O O . PHE A 1 85 ? -1.894 0.379 9.676 1.00 94.56 85 PHE A O 1
ATOM 687 N N . GLU A 1 86 ? -1.684 1.184 11.752 1.00 94.38 86 GLU A N 1
ATOM 688 C CA . GLU A 1 86 ? -0.610 0.253 12.133 1.00 94.38 86 GLU A CA 1
ATOM 689 C C . GLU A 1 86 ? -1.066 -1.209 12.135 1.00 94.38 86 GLU A C 1
ATOM 691 O O . GLU A 1 86 ? -0.282 -2.105 11.829 1.00 94.38 86 GLU A O 1
ATOM 696 N N . ASP A 1 87 ? -2.329 -1.470 12.469 1.00 94.06 87 ASP A N 1
ATOM 697 C CA . ASP A 1 87 ? -2.885 -2.818 12.407 1.00 94.06 87 ASP A CA 1
ATOM 698 C C . ASP A 1 87 ? -3.184 -3.227 10.968 1.00 94.06 87 ASP A C 1
ATOM 700 O O . ASP A 1 87 ? -2.955 -4.375 10.606 1.00 94.06 87 ASP A O 1
ATOM 704 N N . MET A 1 88 ? -3.608 -2.288 10.120 1.00 95.44 88 MET A N 1
ATOM 705 C CA . MET A 1 88 ? -3.764 -2.529 8.685 1.00 95.44 88 MET A CA 1
ATOM 706 C C . MET A 1 88 ? -2.430 -2.925 8.046 1.00 95.44 88 MET A C 1
ATOM 708 O O . MET A 1 88 ? -2.393 -3.899 7.302 1.00 95.44 88 MET A O 1
ATOM 712 N N . LEU A 1 89 ? -1.325 -2.247 8.386 1.00 95.44 89 LEU A N 1
ATOM 713 C CA . LEU A 1 89 ? 0.012 -2.586 7.874 1.00 95.44 89 LEU A CA 1
ATOM 714 C C . LEU A 1 89 ? 0.426 -4.035 8.177 1.00 95.44 89 LEU A C 1
ATOM 716 O O . LEU A 1 89 ? 1.144 -4.637 7.386 1.00 95.44 89 LEU A O 1
ATOM 720 N N . LYS A 1 90 ? -0.025 -4.612 9.297 1.00 94.88 90 LYS A N 1
ATOM 721 C CA . LYS A 1 90 ? 0.298 -6.001 9.677 1.00 94.88 90 LYS A CA 1
ATOM 722 C C . LYS A 1 90 ? -0.481 -7.042 8.873 1.00 94.88 90 LYS A C 1
ATOM 724 O O . LYS A 1 90 ? -0.062 -8.194 8.828 1.00 94.88 90 LYS A O 1
ATOM 729 N N . GLU A 1 91 ? -1.616 -6.656 8.299 1.00 95.88 91 GLU A N 1
ATOM 730 C CA . GLU A 1 91 ? -2.529 -7.554 7.581 1.00 95.88 91 GLU A CA 1
ATOM 731 C C . GLU A 1 91 ? -2.304 -7.505 6.055 1.00 95.88 91 GLU A C 1
ATOM 733 O O . GLU A 1 91 ? -2.851 -8.326 5.321 1.00 95.88 91 GLU A O 1
ATOM 738 N N . VAL A 1 92 ? -1.493 -6.563 5.559 1.00 96.12 92 VAL A N 1
ATOM 739 C CA . VAL A 1 92 ? -1.144 -6.449 4.135 1.00 96.12 92 VAL A CA 1
ATOM 740 C C . VAL A 1 92 ? -0.201 -7.583 3.706 1.00 96.12 92 VAL A C 1
ATOM 742 O O . VAL A 1 92 ? 0.877 -7.761 4.270 1.00 96.12 92 VAL A O 1
ATOM 745 N N . ASP A 1 93 ? -0.564 -8.311 2.644 1.00 96.38 93 ASP A N 1
ATOM 746 C CA . ASP A 1 93 ? 0.335 -9.264 1.976 1.00 96.38 93 ASP A CA 1
ATOM 747 C C . ASP A 1 93 ? 1.265 -8.532 0.994 1.00 96.38 93 ASP A C 1
ATOM 749 O O . ASP A 1 93 ? 0.953 -8.335 -0.186 1.00 96.38 93 ASP A O 1
ATOM 753 N N . GLU A 1 94 ? 2.445 -8.144 1.478 1.00 94.50 94 GLU A N 1
ATOM 754 C CA . GLU A 1 94 ? 3.455 -7.449 0.670 1.00 94.50 94 GLU A CA 1
ATOM 755 C C . GLU A 1 94 ? 3.929 -8.277 -0.535 1.00 94.50 94 GLU A C 1
ATOM 757 O O . GLU A 1 94 ? 4.232 -7.716 -1.590 1.00 94.50 94 GLU A O 1
ATOM 762 N N . ASN A 1 95 ? 3.925 -9.612 -0.440 1.00 95.38 95 ASN A N 1
ATOM 763 C CA . ASN A 1 95 ? 4.317 -10.461 -1.565 1.00 95.38 95 ASN A CA 1
ATOM 764 C C . ASN A 1 95 ? 3.271 -10.419 -2.683 1.00 95.38 95 ASN A C 1
ATOM 766 O O . ASN A 1 95 ? 3.632 -10.478 -3.858 1.00 95.38 95 ASN A O 1
ATOM 770 N N . ALA A 1 96 ? 1.981 -10.324 -2.347 1.00 97.06 96 ALA A N 1
ATOM 771 C CA . ALA A 1 96 ? 0.926 -10.142 -3.345 1.00 97.06 96 ALA A CA 1
ATOM 772 C C . ALA A 1 96 ? 1.053 -8.801 -4.076 1.00 97.06 96 ALA A C 1
ATOM 774 O O . ALA A 1 96 ? 0.881 -8.752 -5.298 1.00 97.06 96 ALA A O 1
ATOM 775 N N . ILE A 1 97 ? 1.425 -7.740 -3.355 1.00 97.00 97 ILE A N 1
ATOM 776 C CA . ILE A 1 97 ? 1.690 -6.422 -3.945 1.00 97.00 97 ILE A CA 1
ATOM 777 C C . ILE A 1 97 ? 2.879 -6.495 -4.902 1.00 97.00 97 ILE A C 1
ATOM 779 O O . ILE A 1 97 ? 2.767 -6.023 -6.031 1.00 97.00 97 ILE A O 1
ATOM 783 N N . ILE A 1 98 ? 3.991 -7.113 -4.488 1.00 95.62 98 ILE A N 1
ATOM 784 C CA . ILE A 1 98 ? 5.184 -7.258 -5.337 1.00 95.62 98 ILE A CA 1
ATOM 785 C C . ILE A 1 98 ? 4.846 -8.035 -6.612 1.00 95.62 98 ILE A C 1
ATOM 787 O O . ILE A 1 98 ? 5.179 -7.563 -7.695 1.00 95.62 98 ILE A O 1
ATOM 791 N N . ARG A 1 99 ? 4.123 -9.162 -6.518 1.00 96.50 99 ARG A N 1
ATOM 792 C CA . ARG A 1 99 ? 3.692 -9.927 -7.705 1.00 96.50 99 ARG A CA 1
ATOM 793 C C . ARG A 1 99 ? 2.840 -9.083 -8.655 1.00 96.50 99 ARG A C 1
ATOM 795 O O . ARG A 1 99 ? 3.130 -9.023 -9.844 1.00 96.50 99 ARG A O 1
ATOM 802 N N . SER A 1 100 ? 1.843 -8.379 -8.120 1.00 96.62 100 SER A N 1
ATOM 803 C CA . SER A 1 100 ? 0.965 -7.506 -8.916 1.00 96.62 100 SER A CA 1
ATOM 804 C C . SER A 1 100 ? 1.745 -6.362 -9.572 1.00 96.62 100 SER A C 1
ATOM 806 O O . SER A 1 100 ? 1.484 -5.979 -10.711 1.00 96.62 100 SER A O 1
ATOM 808 N N . TRP A 1 101 ? 2.728 -5.812 -8.858 1.00 96.94 101 TRP A N 1
ATOM 809 C CA . TRP A 1 101 ? 3.621 -4.787 -9.379 1.00 96.94 101 TRP A CA 1
ATOM 810 C C . TRP A 1 101 ? 4.492 -5.338 -10.516 1.00 96.94 101 TRP A C 1
ATOM 812 O O . TRP A 1 101 ? 4.571 -4.703 -11.563 1.00 96.94 101 TRP A O 1
ATOM 822 N N . GLU A 1 102 ? 5.079 -6.528 -10.366 1.00 95.00 102 GLU A N 1
ATOM 823 C CA . GLU A 1 102 ? 5.871 -7.180 -11.419 1.00 95.00 102 GLU A CA 1
ATOM 824 C C . GLU A 1 102 ? 5.048 -7.453 -12.682 1.00 95.00 102 GLU A C 1
ATOM 826 O O . GLU A 1 102 ? 5.513 -7.164 -13.784 1.00 95.00 102 GLU A O 1
ATOM 831 N N . GLU A 1 103 ? 3.817 -7.949 -12.536 1.00 95.00 103 GLU A N 1
ATOM 832 C CA . GLU A 1 103 ? 2.887 -8.165 -13.654 1.00 95.00 103 GLU A CA 1
ATOM 833 C C . GLU A 1 103 ? 2.591 -6.856 -14.402 1.00 95.00 103 GLU A C 1
ATOM 835 O O . GLU A 1 103 ? 2.649 -6.808 -15.633 1.00 95.00 103 GLU A O 1
ATOM 840 N N . MET A 1 104 ? 2.355 -5.765 -13.665 1.00 94.19 104 MET A N 1
ATOM 841 C CA . MET A 1 104 ? 2.167 -4.430 -14.241 1.00 94.19 104 MET A CA 1
ATOM 842 C C . MET A 1 104 ? 3.428 -3.913 -14.940 1.00 94.19 104 MET A C 1
ATOM 844 O O . MET A 1 104 ? 3.338 -3.263 -15.983 1.00 94.19 104 MET A O 1
ATOM 848 N N . MET A 1 105 ? 4.613 -4.190 -14.392 1.00 94.69 105 MET A N 1
ATOM 849 C CA . MET A 1 105 ? 5.867 -3.786 -15.025 1.00 94.69 105 MET A CA 1
ATOM 850 C C . MET A 1 105 ? 6.147 -4.597 -16.294 1.00 94.69 105 MET A C 1
ATOM 852 O O . MET A 1 105 ? 6.647 -4.029 -17.263 1.00 94.69 105 MET A O 1
ATOM 856 N N . ALA A 1 106 ? 5.761 -5.874 -16.338 1.00 92.94 106 ALA A N 1
ATOM 857 C CA . ALA A 1 106 ? 5.940 -6.743 -17.503 1.00 92.94 106 ALA A CA 1
ATOM 858 C C . ALA A 1 106 ? 5.165 -6.269 -18.747 1.00 92.94 106 ALA A C 1
ATOM 860 O O . ALA A 1 106 ? 5.610 -6.506 -19.869 1.00 92.94 106 ALA A O 1
ATOM 861 N N . ILE A 1 107 ? 4.032 -5.583 -18.566 1.00 93.56 107 ILE A N 1
ATOM 862 C CA . ILE A 1 107 ? 3.240 -5.003 -19.668 1.00 93.56 107 ILE A CA 1
ATOM 863 C C . ILE A 1 107 ? 3.620 -3.550 -19.992 1.00 93.56 107 ILE A C 1
ATOM 865 O O . ILE A 1 107 ? 3.082 -2.956 -20.928 1.00 93.56 107 ILE A O 1
ATOM 869 N N . SER A 1 108 ? 4.520 -2.957 -19.209 1.00 90.50 108 SER A N 1
ATOM 870 C CA . SER A 1 108 ? 4.993 -1.587 -19.395 1.00 90.50 108 SER A CA 1
ATOM 871 C C . SER A 1 108 ? 6.220 -1.546 -20.311 1.00 90.50 108 SER A C 1
ATOM 873 O O . SER A 1 108 ? 6.932 -2.533 -20.465 1.00 90.50 108 SER A O 1
ATOM 875 N N . ASN A 1 109 ? 6.517 -0.388 -20.906 1.00 89.81 109 ASN A N 1
ATOM 876 C CA . ASN A 1 109 ? 7.712 -0.209 -21.742 1.00 89.81 109 ASN A CA 1
ATOM 877 C C . ASN A 1 109 ? 8.995 0.011 -20.904 1.00 89.81 109 ASN A C 1
ATOM 879 O O . ASN A 1 109 ? 9.826 0.857 -21.235 1.00 89.81 109 ASN A O 1
ATOM 883 N N . ILE A 1 110 ? 9.120 -0.690 -19.774 1.00 90.00 110 ILE A N 1
ATOM 884 C CA . ILE A 1 110 ? 10.246 -0.596 -18.840 1.00 90.00 110 ILE A CA 1
ATOM 885 C C . ILE A 1 110 ? 11.162 -1.795 -19.065 1.00 90.00 110 ILE A C 1
ATOM 887 O O . ILE A 1 110 ? 10.710 -2.923 -19.248 1.00 90.00 110 ILE A O 1
ATOM 891 N N . THR A 1 111 ? 12.473 -1.559 -19.061 1.00 91.81 111 THR A N 1
ATOM 892 C CA . THR A 1 111 ? 13.431 -2.637 -19.302 1.00 91.81 111 THR A CA 1
ATOM 893 C C . THR A 1 111 ? 13.443 -3.628 -18.129 1.00 91.81 111 THR A C 1
ATOM 895 O O . THR A 1 111 ? 13.373 -3.209 -16.969 1.00 91.81 111 THR A O 1
ATOM 898 N N . PRO A 1 112 ? 13.600 -4.941 -18.383 1.00 92.56 112 PRO A N 1
ATOM 899 C CA . PRO A 1 112 ? 13.676 -5.942 -17.316 1.00 92.56 112 PRO A CA 1
ATOM 900 C C . PRO A 1 112 ? 14.771 -5.661 -16.277 1.00 92.56 112 PRO A C 1
ATOM 902 O O . PRO A 1 112 ? 14.598 -5.955 -15.098 1.00 92.56 112 PRO A O 1
ATOM 905 N N . GLU A 1 113 ? 15.884 -5.052 -16.694 1.00 92.75 113 GLU A N 1
ATOM 906 C CA . GLU A 1 113 ? 16.973 -4.655 -15.798 1.00 92.75 113 GLU A CA 1
ATOM 907 C C . GLU A 1 113 ? 16.535 -3.583 -14.791 1.00 92.75 113 GLU A C 1
ATOM 909 O O . GLU A 1 113 ? 16.814 -3.704 -13.598 1.00 92.75 113 GLU A O 1
ATOM 914 N N . MET A 1 114 ? 15.784 -2.568 -15.234 1.00 90.56 114 MET A N 1
ATOM 915 C CA . MET A 1 114 ? 15.241 -1.546 -14.336 1.00 90.56 114 MET A CA 1
ATOM 916 C C . MET A 1 114 ? 14.232 -2.137 -13.351 1.00 90.56 114 MET A C 1
ATOM 918 O O . MET A 1 114 ? 14.277 -1.804 -12.166 1.00 90.56 114 MET A O 1
ATOM 922 N N . VAL A 1 115 ? 13.368 -3.045 -13.819 1.00 92.62 115 VAL A N 1
ATOM 923 C CA . VAL A 1 115 ? 12.415 -3.765 -12.959 1.00 92.62 115 VAL A CA 1
ATOM 924 C C . VAL A 1 115 ? 13.162 -4.577 -11.904 1.00 92.62 115 VAL A C 1
ATOM 926 O O . VAL A 1 115 ? 12.844 -4.484 -10.721 1.00 92.62 115 VAL A O 1
ATOM 929 N N . PHE A 1 116 ? 14.202 -5.314 -12.300 1.00 93.75 116 PHE A N 1
ATOM 930 C CA . PHE A 1 116 ? 15.029 -6.099 -11.387 1.00 93.75 116 PHE A CA 1
ATOM 931 C C . PHE A 1 116 ? 15.702 -5.230 -10.316 1.00 93.75 116 PHE A C 1
ATOM 933 O O . PHE A 1 116 ? 15.620 -5.540 -9.125 1.00 93.75 116 PHE A O 1
ATOM 940 N N . LEU A 1 117 ? 16.334 -4.122 -10.711 1.00 91.62 117 LEU A N 1
ATOM 941 C CA . LEU A 1 117 ? 16.977 -3.201 -9.769 1.00 91.62 117 LEU A CA 1
ATOM 942 C C . LEU A 1 117 ? 15.961 -2.579 -8.803 1.00 91.62 117 LEU A C 1
ATOM 944 O O . LEU A 1 117 ? 16.225 -2.496 -7.602 1.00 91.62 117 LEU A O 1
ATOM 948 N N . HIS A 1 118 ? 14.788 -2.184 -9.302 1.00 92.31 118 HIS A N 1
ATOM 949 C CA . HIS A 1 118 ? 13.748 -1.589 -8.467 1.00 92.31 118 HIS A CA 1
ATOM 950 C C . HIS A 1 118 ? 13.113 -2.607 -7.516 1.00 92.31 118 HIS A C 1
ATOM 952 O O . HIS A 1 118 ? 12.892 -2.288 -6.350 1.00 92.31 118 HIS A O 1
ATOM 958 N N . LYS A 1 119 ? 12.908 -3.852 -7.960 1.00 93.25 119 LYS A N 1
ATOM 959 C CA . LYS A 1 119 ? 12.472 -4.952 -7.093 1.00 93.25 119 LYS A CA 1
ATOM 960 C C . LYS A 1 119 ? 13.449 -5.172 -5.945 1.00 93.25 119 LYS A C 1
ATOM 962 O O . LYS A 1 119 ? 13.040 -5.187 -4.791 1.00 93.25 119 LYS A O 1
ATOM 967 N N . ARG A 1 120 ? 14.751 -5.255 -6.241 1.00 93.19 120 ARG A N 1
ATOM 968 C CA . ARG A 1 120 ? 15.782 -5.398 -5.200 1.00 93.19 120 ARG A CA 1
ATOM 969 C C . ARG A 1 120 ? 15.780 -4.241 -4.208 1.00 93.19 120 ARG A C 1
ATOM 971 O O . ARG A 1 120 ? 16.068 -4.454 -3.034 1.00 93.19 120 ARG A O 1
ATOM 978 N N . PHE A 1 121 ? 15.483 -3.029 -4.674 1.00 91.38 121 PHE A N 1
ATOM 979 C CA . PHE A 1 121 ? 15.307 -1.879 -3.797 1.00 91.38 121 PHE A CA 1
ATOM 980 C C . PHE A 1 121 ? 14.065 -2.034 -2.911 1.00 91.38 121 PHE A C 1
ATOM 982 O O . PHE A 1 121 ? 14.185 -1.856 -1.703 1.00 91.38 121 PHE A O 1
ATOM 989 N N . ILE A 1 122 ? 12.913 -2.419 -3.464 1.00 90.94 122 ILE A N 1
ATOM 990 C CA . ILE A 1 122 ? 11.683 -2.681 -2.696 1.00 90.94 122 ILE A CA 1
ATOM 991 C C . ILE A 1 122 ? 11.903 -3.790 -1.652 1.00 90.94 122 ILE A C 1
ATOM 993 O O . ILE A 1 122 ? 11.463 -3.683 -0.519 1.00 90.94 122 ILE A O 1
ATOM 997 N N . GLU A 1 123 ? 12.649 -4.837 -1.975 1.00 90.50 123 GLU A N 1
ATOM 998 C CA . GLU A 1 123 ? 12.934 -5.929 -1.032 1.00 90.50 123 GLU A CA 1
ATOM 999 C C . GLU A 1 123 ? 14.044 -5.580 -0.016 1.00 90.50 123 GLU A C 1
ATOM 1001 O O . GLU A 1 123 ? 14.391 -6.384 0.853 1.00 90.50 123 GLU A O 1
ATOM 1006 N N . SER A 1 124 ? 14.639 -4.386 -0.112 1.00 91.44 124 SER A N 1
ATOM 1007 C CA . SER A 1 124 ? 15.736 -3.971 0.761 1.00 91.44 124 SER A CA 1
ATOM 1008 C C . SER A 1 124 ? 15.257 -3.525 2.145 1.00 91.44 124 SER A C 1
ATOM 1010 O O . SER A 1 124 ? 14.172 -2.971 2.330 1.00 91.44 124 SER A O 1
ATOM 1012 N N . LY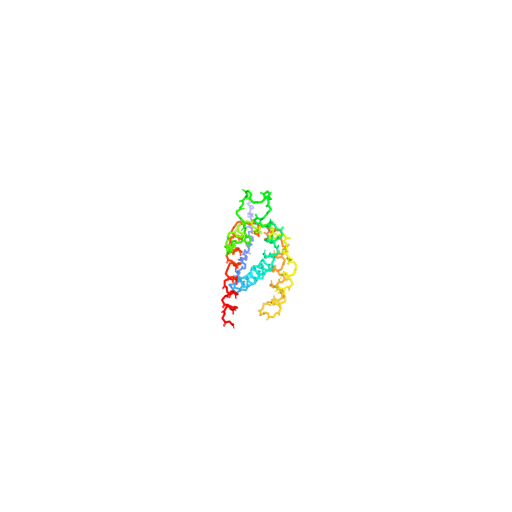S A 1 125 ? 16.133 -3.679 3.146 1.00 88.56 125 LYS A N 1
ATOM 1013 C CA . LYS A 1 125 ? 15.891 -3.169 4.506 1.00 88.56 125 LYS A CA 1
ATOM 1014 C C . LYS A 1 125 ? 15.710 -1.651 4.543 1.00 88.56 125 LYS A C 1
ATOM 1016 O O . LYS A 1 125 ? 14.951 -1.157 5.373 1.00 88.56 125 LYS A O 1
ATOM 1021 N N . ASP A 1 126 ? 16.384 -0.932 3.651 1.00 88.25 126 ASP A N 1
ATOM 1022 C CA . ASP A 1 126 ? 16.296 0.526 3.567 1.00 88.25 126 ASP A CA 1
ATOM 1023 C C . ASP A 1 126 ? 14.898 0.955 3.124 1.00 88.25 126 ASP A C 1
ATOM 1025 O O . ASP A 1 126 ? 14.313 1.879 3.689 1.00 88.25 126 ASP A O 1
ATOM 1029 N N . PHE A 1 127 ? 14.310 0.231 2.172 1.00 86.56 127 PHE A N 1
ATOM 1030 C CA . PHE A 1 127 ? 12.941 0.485 1.758 1.00 86.56 127 PHE A CA 1
ATOM 1031 C C . PHE A 1 127 ? 11.929 0.198 2.871 1.00 86.56 127 PHE A C 1
ATOM 1033 O O . PHE A 1 127 ? 11.062 1.033 3.141 1.00 86.56 127 PHE A O 1
ATOM 1040 N N . LEU A 1 128 ? 12.100 -0.908 3.599 1.00 84.69 128 LEU A N 1
ATOM 1041 C CA . LEU A 1 128 ? 11.283 -1.207 4.780 1.00 84.69 128 LEU A CA 1
ATOM 1042 C C . LEU A 1 128 ? 11.407 -0.129 5.869 1.00 84.69 128 LEU A C 1
ATOM 1044 O O . LEU A 1 128 ? 10.446 0.135 6.593 1.00 84.69 128 LEU A O 1
ATOM 1048 N N . ALA A 1 129 ? 12.570 0.515 6.002 1.00 86.25 129 ALA A N 1
ATOM 1049 C CA . ALA A 1 129 ? 12.743 1.647 6.908 1.00 86.25 129 ALA A CA 1
ATOM 1050 C C . ALA A 1 129 ? 11.979 2.889 6.418 1.00 86.25 129 ALA A C 1
ATOM 1052 O O . ALA A 1 129 ? 11.321 3.549 7.223 1.00 86.25 129 ALA A O 1
ATOM 1053 N N . ILE A 1 130 ? 11.985 3.169 5.108 1.00 88.88 130 ILE A N 1
ATOM 1054 C CA . ILE A 1 130 ? 11.198 4.259 4.502 1.00 88.88 130 ILE A CA 1
ATOM 1055 C C . ILE A 1 130 ? 9.702 4.065 4.771 1.00 88.88 130 ILE A C 1
ATOM 1057 O O . ILE A 1 130 ? 9.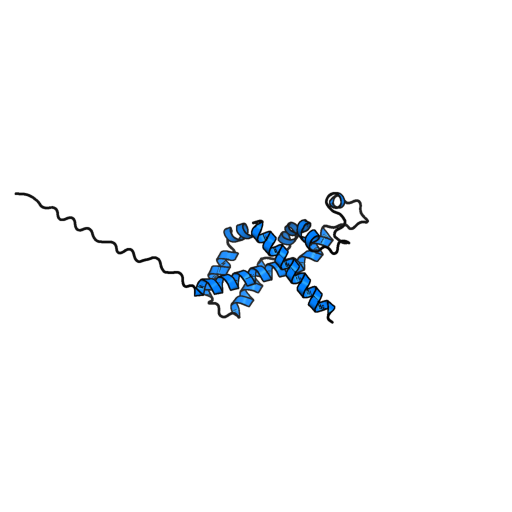024 5.018 5.157 1.00 88.88 130 ILE A O 1
ATOM 1061 N N . MET A 1 131 ? 9.192 2.841 4.631 1.00 88.31 131 MET A N 1
ATOM 1062 C CA . MET A 1 131 ? 7.780 2.523 4.886 1.00 88.31 131 MET A CA 1
ATOM 1063 C C . MET A 1 131 ? 7.357 2.710 6.349 1.00 88.31 131 MET A C 1
ATOM 1065 O O . MET A 1 131 ? 6.175 2.777 6.663 1.00 88.31 131 MET A O 1
ATOM 1069 N N . LYS A 1 132 ? 8.307 2.841 7.275 1.00 88.31 132 LYS A N 1
ATOM 1070 C CA . LYS A 1 132 ? 8.011 3.108 8.688 1.00 88.31 132 LYS A CA 1
ATOM 1071 C C . LYS A 1 132 ? 8.014 4.592 9.035 1.00 88.31 132 LYS A C 1
ATOM 1073 O O . LYS A 1 132 ? 7.652 4.940 10.155 1.00 88.31 132 LYS A O 1
ATOM 1078 N N . THR A 1 133 ? 8.407 5.459 8.104 1.00 94.50 133 THR A N 1
ATOM 1079 C CA . THR A 1 133 ? 8.457 6.906 8.336 1.00 94.50 133 THR A CA 1
ATOM 1080 C C . THR A 1 133 ? 7.063 7.519 8.380 1.00 94.50 133 THR A C 1
ATOM 1082 O O . THR A 1 133 ? 6.185 7.152 7.597 1.00 94.50 133 THR A O 1
ATOM 1085 N N . ASP A 1 134 ? 6.877 8.528 9.231 1.00 95.56 134 ASP A N 1
ATOM 1086 C CA . ASP A 1 134 ? 5.606 9.257 9.327 1.00 95.56 134 ASP A CA 1
ATOM 1087 C C . ASP A 1 134 ? 5.218 9.915 7.998 1.00 95.56 134 ASP A C 1
ATOM 1089 O O . ASP A 1 134 ? 4.043 9.959 7.640 1.00 95.56 134 ASP A O 1
ATOM 1093 N N . GLN A 1 135 ? 6.207 10.354 7.212 1.00 95.25 135 GLN A N 1
ATOM 1094 C CA . GLN A 1 135 ? 5.978 10.914 5.882 1.00 95.25 135 GLN A CA 1
ATOM 1095 C C . GLN A 1 135 ? 5.342 9.892 4.931 1.00 95.25 135 GLN A C 1
ATOM 1097 O O . GLN A 1 135 ? 4.394 10.222 4.213 1.00 95.25 135 GLN A O 1
ATOM 1102 N N . TRP A 1 136 ? 5.846 8.656 4.913 1.00 95.19 136 TRP A N 1
ATOM 1103 C CA . TRP A 1 136 ? 5.264 7.604 4.084 1.00 95.19 136 TRP A CA 1
ATOM 1104 C C . TRP A 1 136 ? 3.873 7.212 4.585 1.00 95.19 136 TRP A C 1
ATOM 1106 O O . TRP A 1 136 ? 2.948 7.121 3.778 1.00 95.19 136 TRP A O 1
ATOM 1116 N N . LYS A 1 137 ? 3.687 7.075 5.9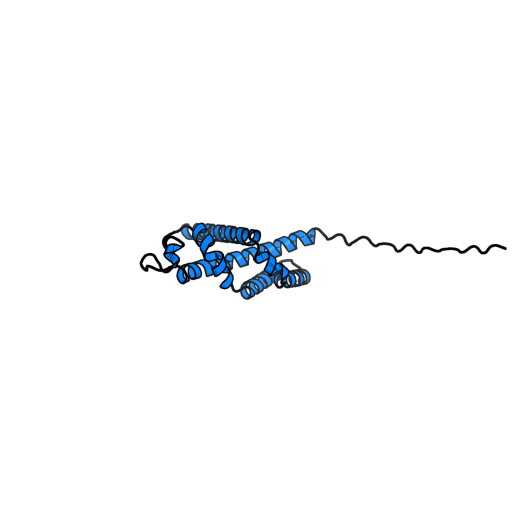04 1.00 96.19 137 LYS A N 1
ATOM 1117 C CA . LYS A 1 137 ? 2.378 6.756 6.500 1.00 96.19 137 LYS A CA 1
ATOM 1118 C C . LYS A 1 137 ? 1.332 7.817 6.153 1.00 96.19 137 LYS A C 1
ATOM 1120 O O . LYS A 1 137 ? 0.251 7.478 5.681 1.00 96.19 137 LYS A O 1
ATOM 1125 N N . ALA A 1 138 ? 1.673 9.098 6.288 1.00 96.25 138 ALA A N 1
ATOM 1126 C CA . ALA A 1 138 ? 0.801 10.208 5.908 1.00 96.25 138 ALA A CA 1
ATOM 1127 C C . ALA A 1 138 ? 0.452 10.181 4.410 1.00 96.25 138 ALA A C 1
ATOM 1129 O O . ALA A 1 138 ? -0.705 10.381 4.032 1.00 96.25 138 ALA A O 1
ATOM 1130 N N . LYS A 1 139 ? 1.432 9.876 3.545 1.00 96.81 139 LYS A N 1
ATOM 1131 C CA . LYS A 1 139 ? 1.189 9.691 2.107 1.00 96.81 139 LYS A CA 1
ATOM 1132 C C . LYS A 1 139 ? 0.192 8.556 1.855 1.00 96.81 139 LYS A C 1
ATOM 1134 O O . LYS A 1 139 ? -0.749 8.751 1.089 1.00 96.81 139 LYS A O 1
ATOM 1139 N N . MET A 1 140 ? 0.380 7.402 2.491 1.00 97.69 140 MET A N 1
ATOM 1140 C CA . MET A 1 140 ? -0.491 6.238 2.313 1.00 97.69 140 MET A CA 1
ATOM 1141 C C . MET A 1 140 ? -1.912 6.506 2.800 1.00 97.69 140 MET A C 1
ATOM 1143 O O . MET A 1 140 ? -2.849 6.260 2.048 1.00 97.69 140 MET A O 1
ATOM 1147 N N . LYS A 1 141 ? -2.086 7.092 3.991 1.00 96.94 141 LYS A N 1
ATOM 1148 C CA . LYS A 1 141 ? -3.407 7.495 4.505 1.00 96.94 141 LYS A CA 1
ATOM 1149 C C . LYS A 1 141 ? -4.147 8.397 3.515 1.00 96.94 141 LYS A C 1
ATOM 1151 O O . LYS A 1 141 ? -5.294 8.127 3.170 1.00 96.94 141 LYS A O 1
ATOM 1156 N N . LYS A 1 142 ? -3.464 9.408 2.964 1.00 97.25 142 LYS A N 1
ATOM 1157 C CA . LYS A 1 142 ? -4.037 10.292 1.936 1.00 97.25 142 LYS A CA 1
ATOM 1158 C C . LYS A 1 142 ? -4.444 9.534 0.668 1.00 97.25 142 LYS A C 1
ATOM 1160 O O . LYS A 1 142 ? -5.491 9.828 0.092 1.00 97.25 142 LYS A O 1
ATOM 1165 N N . MET A 1 143 ? -3.624 8.587 0.215 1.00 97.88 143 MET A N 1
ATOM 1166 C CA . MET A 1 143 ? -3.940 7.771 -0.960 1.00 97.88 143 MET A CA 1
ATOM 1167 C C . MET A 1 143 ? -5.144 6.861 -0.710 1.00 97.88 143 MET A C 1
ATOM 1169 O O . MET A 1 143 ? -6.030 6.824 -1.557 1.00 97.88 143 MET A O 1
ATOM 1173 N N . VAL A 1 144 ? -5.221 6.216 0.456 1.00 96.88 144 VAL A N 1
ATOM 1174 C CA . VAL A 1 144 ? -6.370 5.392 0.867 1.00 96.88 144 VAL A CA 1
ATOM 1175 C C . VAL A 1 144 ? -7.655 6.219 0.862 1.00 96.88 144 VAL A C 1
ATOM 1177 O O . VAL A 1 144 ? -8.598 5.859 0.166 1.00 96.88 144 VAL A O 1
ATOM 1180 N N . LEU A 1 145 ? -7.662 7.385 1.520 1.00 95.75 145 LEU A N 1
ATOM 1181 C CA . LEU A 1 145 ? -8.815 8.298 1.508 1.00 95.75 145 LEU A CA 1
ATOM 1182 C C . LEU A 1 145 ? -9.229 8.693 0.086 1.00 95.75 145 LEU A C 1
ATOM 1184 O O . LEU A 1 145 ? -10.414 8.716 -0.238 1.00 95.75 145 LEU A O 1
ATOM 1188 N N . THR A 1 146 ? -8.253 8.985 -0.776 1.00 96.38 146 THR A N 1
ATOM 1189 C CA . THR A 1 146 ? -8.518 9.363 -2.171 1.00 96.38 146 THR A CA 1
ATOM 1190 C C . THR A 1 146 ? -9.154 8.209 -2.951 1.00 96.38 146 THR A C 1
ATOM 1192 O O . THR A 1 146 ? -10.117 8.434 -3.681 1.00 96.38 146 THR A O 1
ATOM 1195 N N . ILE A 1 147 ? -8.642 6.983 -2.799 1.00 95.69 147 ILE A N 1
ATOM 1196 C CA . ILE A 1 147 ? -9.172 5.787 -3.469 1.00 95.69 147 ILE A CA 1
ATOM 1197 C C . ILE A 1 147 ? -10.610 5.529 -3.016 1.00 95.69 147 ILE A C 1
ATOM 1199 O O . ILE A 1 147 ? -11.494 5.448 -3.866 1.00 95.69 147 ILE A O 1
ATOM 1203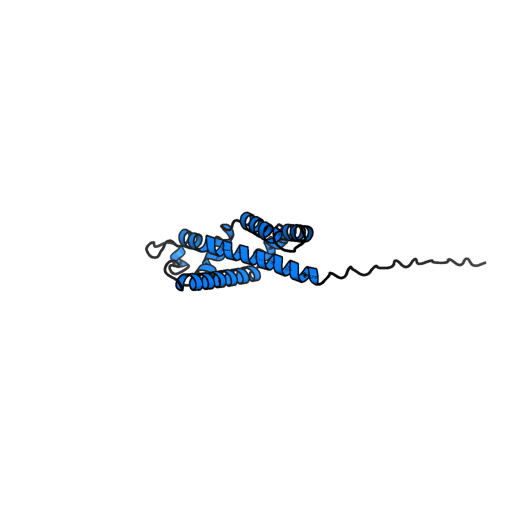 N N . THR A 1 148 ? -10.865 5.511 -1.705 1.00 93.19 148 THR A N 1
ATOM 1204 C CA . THR A 1 148 ? -12.212 5.308 -1.150 1.00 93.19 148 THR A CA 1
ATOM 1205 C C . THR A 1 148 ? -13.207 6.348 -1.669 1.00 93.19 148 THR A C 1
ATOM 1207 O O . THR A 1 148 ? -14.299 5.999 -2.106 1.00 93.19 148 THR A O 1
ATOM 1210 N N . GLN A 1 149 ? -12.822 7.628 -1.718 1.00 92.81 149 GLN A N 1
ATOM 1211 C CA . GLN A 1 149 ? -13.679 8.688 -2.264 1.00 92.81 149 GLN A CA 1
ATOM 1212 C C . GLN A 1 149 ? -13.986 8.512 -3.757 1.00 92.81 149 GLN A C 1
ATOM 1214 O O . GLN A 1 149 ? -15.073 8.882 -4.208 1.00 92.81 149 GLN A O 1
ATOM 1219 N N . ILE A 1 150 ? -13.032 8.007 -4.544 1.00 93.62 150 ILE A N 1
ATOM 1220 C CA . ILE A 1 150 ? -13.243 7.721 -5.968 1.00 93.62 150 ILE A CA 1
ATOM 1221 C C . ILE A 1 150 ? -14.210 6.547 -6.124 1.00 93.62 150 ILE A C 1
ATOM 1223 O O . ILE A 1 150 ? -15.164 6.660 -6.893 1.00 93.62 150 ILE A O 1
ATOM 1227 N N . GLU A 1 151 ? -14.000 5.457 -5.388 1.00 91.50 151 GLU A N 1
ATOM 1228 C CA . GLU A 1 151 ? -14.868 4.276 -5.421 1.00 91.50 151 GLU A CA 1
ATOM 1229 C C . GLU A 1 151 ? -16.305 4.640 -5.031 1.00 91.50 151 GLU A C 1
ATOM 1231 O O . GLU A 1 151 ? -17.231 4.376 -5.800 1.00 91.50 151 GLU A O 1
ATOM 1236 N N . ASP A 1 152 ? -16.497 5.366 -3.929 1.00 89.00 152 ASP A N 1
ATOM 1237 C CA . ASP A 1 152 ? -17.813 5.840 -3.489 1.00 89.00 152 ASP A CA 1
ATOM 1238 C C . ASP A 1 152 ? -18.550 6.638 -4.571 1.00 89.00 152 ASP A C 1
ATOM 1240 O O . ASP A 1 152 ? -19.758 6.480 -4.760 1.00 89.00 152 ASP A O 1
ATOM 1244 N N . ARG A 1 153 ? -17.836 7.493 -5.311 1.00 91.19 153 ARG A N 1
ATOM 1245 C CA . ARG A 1 153 ? -18.426 8.268 -6.413 1.00 91.19 153 ARG A CA 1
ATOM 1246 C C . ARG A 1 153 ? -18.799 7.385 -7.596 1.00 91.19 153 ARG A C 1
ATOM 1248 O O . ARG A 1 153 ? -19.843 7.611 -8.198 1.00 91.19 153 ARG A O 1
ATOM 1255 N N . LEU A 1 154 ? -17.969 6.400 -7.931 1.00 90.44 154 LEU A N 1
ATOM 1256 C CA . LEU A 1 154 ? -18.233 5.486 -9.042 1.00 90.44 154 LEU A CA 1
ATOM 1257 C C . LEU A 1 154 ? -19.428 4.566 -8.757 1.00 90.44 154 LEU A C 1
ATOM 1259 O O . LEU A 1 154 ? -20.197 4.280 -9.672 1.00 90.44 154 LEU A O 1
ATOM 1263 N N . PHE A 1 155 ? -19.621 4.140 -7.506 1.00 85.25 155 PHE A N 1
ATOM 1264 C CA . PHE A 1 155 ? -20.706 3.226 -7.135 1.00 85.25 155 PHE A CA 1
ATOM 1265 C C . PHE A 1 155 ? -22.029 3.920 -6.794 1.00 85.25 155 PHE A C 1
ATOM 1267 O O . PHE A 1 155 ? -23.078 3.316 -6.991 1.00 85.25 155 PHE A O 1
ATOM 1274 N N . ARG A 1 156 ? -22.023 5.182 -6.345 1.00 75.75 156 ARG A N 1
ATOM 1275 C CA . ARG A 1 156 ? -23.262 5.950 -6.087 1.00 75.75 156 ARG A CA 1
ATOM 1276 C C . ARG A 1 156 ? -23.944 6.490 -7.352 1.00 75.75 156 ARG A C 1
ATOM 1278 O O . ARG A 1 156 ? -25.044 7.026 -7.257 1.00 75.75 156 ARG A O 1
ATOM 1285 N N . CYS A 1 157 ? -23.294 6.399 -8.512 1.00 58.88 157 CYS A N 1
ATOM 1286 C CA . CYS A 1 157 ? -23.829 6.865 -9.796 1.00 58.88 157 CYS A CA 1
ATOM 1287 C C . CYS A 1 157 ? -24.501 5.766 -10.642 1.00 58.88 157 CYS A C 1
ATOM 1289 O O . CYS A 1 157 ? -24.917 6.064 -11.762 1.00 58.88 157 CYS A O 1
ATOM 1291 N N . ASN A 1 158 ? -24.618 4.541 -10.121 1.00 50.31 158 ASN A N 1
ATOM 1292 C CA . ASN A 1 158 ? -25.366 3.430 -10.726 1.00 50.31 158 ASN A CA 1
ATOM 1293 C C . ASN A 1 158 ? -26.625 3.121 -9.912 1.00 50.31 158 ASN A C 1
ATOM 1295 O O . ASN A 1 158 ? -27.607 2.658 -10.532 1.00 50.31 158 ASN A O 1
#

Foldseek 3Di:
DDDDDDDDDDDDPDDDDPDDDPVLVVVLVVLVVLLLLLQLVLLLVCLVVQLVVQFPAPPDPDPVCVVDPRVVPDPPLLVSCVPRVVVSVVVGDSVVSLVVSVVVVVPDPDDPVSNVVVSVVCVDPVVVVVCPDPVNSVVSSVSNVVVVVVVVVVVVVD

pLDDT: mean 82.7, std 15.87, range [45.59, 97.88]